Protein AF-A0A255RAR6-F1 (afdb_monomer_lite)

Sequence (178 aa):
MIAAENAADRDVTSDMSKAFVLALICTGCCITHQESTPMNLLFQLAMVVCTSGSCSSSIVSSPLGTNGTTQASVDLVELNHFLDDHGREVFRQVVFYDWSRKSKQFEVRAWRLVKHPSQLPRPQHLGEGFMVRWQDKYITREVIAKTMRETYSQEDPERINRNILPENERRPLWPAAD

Secondary structure (DSSP, 8-state):
-------------SSSSSSSSSSS--------------------------------------------EEEEEEEEEEEEEEE-TTS-EEEEEEEEEEEETTTTEEEEEEEEE--SGGGS-EE-TTSSSEEEEEEETTEEEEEEEEEEEEEEESS-HHHHHHTTS-GGGSPPSSPPP-

pLDDT: mean 75.45, std 26.17, range [32.5, 98.81]

Foldseek 3Di:
DDDDDDDDDDDPPDDDPPDPPPPPDDDDDDDDDDDDDDDDDDDDDDDDDDDDDPPPPPPPPPPPLPLAEDEFEAAEKEWEFAADPVRDGPFIKIWGWHQDPVVRDTATQDMDTDPDPQQDWDADPVRAFTKGWDDDPSYIYIYTYRYYYYYYYNDDPNVVNCVVPPNVRHDHRDDDDD

Radius of gyration: 28.81 Å; chains: 1; bounding box: 110×61×52 Å

Structure (mmCIF, N/CA/C/O backbone):
data_AF-A0A255RAR6-F1
#
_entry.id   AF-A0A255RAR6-F1
#
loop_
_atom_site.group_PDB
_atom_site.id
_atom_site.type_symbol
_atom_site.label_atom_id
_atom_site.label_alt_id
_atom_site.label_comp_id
_atom_site.label_asym_id
_atom_site.label_entity_id
_atom_site.label_seq_id
_atom_site.pdbx_PDB_ins_code
_atom_site.Cartn_x
_atom_site.Cartn_y
_atom_site.Cartn_z
_atom_site.occupancy
_atom_site.B_iso_or_equiv
_atom_site.auth_seq_id
_atom_site.auth_comp_id
_atom_site.auth_asym_id
_atom_site.auth_atom_id
_atom_site.pdbx_PDB_model_num
ATOM 1 N N . MET A 1 1 ? 44.318 -39.582 13.453 1.00 33.56 1 MET A N 1
ATOM 2 C CA . MET A 1 1 ? 43.743 -40.929 13.626 1.00 33.56 1 MET A CA 1
ATOM 3 C C . MET A 1 1 ? 42.240 -40.776 13.435 1.00 33.56 1 MET A C 1
ATOM 5 O O . MET A 1 1 ? 41.656 -40.140 14.291 1.00 33.56 1 MET A O 1
ATOM 9 N N . ILE A 1 2 ? 41.716 -41.265 12.295 1.00 34.38 2 ILE A N 1
ATOM 10 C CA . ILE A 1 2 ? 40.330 -41.739 12.030 1.00 34.38 2 ILE A CA 1
ATOM 11 C C . ILE A 1 2 ? 39.180 -40.727 12.282 1.00 34.38 2 ILE A C 1
ATOM 13 O O . ILE A 1 2 ? 39.089 -40.190 13.370 1.00 34.38 2 ILE A O 1
ATOM 17 N N . ALA A 1 3 ? 38.179 -40.475 11.434 1.00 35.59 3 ALA A N 1
ATOM 18 C CA . ALA A 1 3 ? 37.806 -40.746 10.038 1.00 35.59 3 ALA A CA 1
ATOM 19 C C . ALA A 1 3 ? 36.386 -40.147 9.828 1.00 35.59 3 ALA A C 1
ATOM 21 O O . ALA A 1 3 ? 35.678 -39.982 10.816 1.00 35.59 3 ALA A O 1
ATOM 22 N N . ALA A 1 4 ? 35.988 -39.980 8.553 1.00 37.12 4 ALA A N 1
ATOM 23 C CA . ALA A 1 4 ? 34.607 -39.903 8.012 1.00 37.12 4 ALA A CA 1
ATOM 24 C C . ALA A 1 4 ? 33.725 -38.703 8.451 1.00 37.12 4 ALA A C 1
ATOM 26 O O . ALA A 1 4 ? 33.938 -38.139 9.511 1.00 37.12 4 ALA A O 1
ATOM 27 N N . GLU A 1 5 ? 32.760 -38.171 7.692 1.00 43.53 5 GLU A N 1
ATOM 28 C CA . GLU A 1 5 ? 31.962 -38.575 6.514 1.00 43.53 5 GLU A CA 1
ATOM 29 C C . GLU A 1 5 ? 31.873 -37.356 5.554 1.00 43.53 5 GLU A C 1
ATOM 31 O O . GLU A 1 5 ? 31.915 -36.221 6.015 1.00 43.53 5 GLU A O 1
ATOM 36 N N . ASN A 1 6 ? 31.957 -37.430 4.221 1.00 37.62 6 ASN A N 1
ATOM 37 C CA . ASN A 1 6 ? 31.117 -38.081 3.203 1.00 37.62 6 ASN A CA 1
ATOM 38 C C . ASN A 1 6 ? 29.641 -37.642 3.123 1.00 37.62 6 ASN A C 1
ATOM 40 O O . ASN A 1 6 ? 28.941 -37.573 4.121 1.00 37.62 6 ASN A O 1
ATOM 44 N N . ALA A 1 7 ? 29.209 -37.514 1.859 1.00 36.38 7 ALA A N 1
ATOM 45 C CA . ALA A 1 7 ? 27.861 -37.312 1.313 1.00 36.38 7 ALA A CA 1
ATOM 46 C C . ALA A 1 7 ? 27.345 -35.856 1.336 1.00 36.38 7 ALA A C 1
ATOM 48 O O . ALA A 1 7 ? 27.099 -35.278 2.382 1.00 36.38 7 ALA A O 1
ATOM 49 N N . ALA A 1 8 ? 27.365 -35.145 0.206 1.00 35.47 8 ALA A N 1
ATOM 50 C CA . ALA A 1 8 ? 26.483 -35.286 -0.959 1.00 35.47 8 ALA A CA 1
ATOM 51 C C . ALA A 1 8 ? 25.099 -34.645 -0.750 1.00 35.47 8 ALA A C 1
ATOM 53 O O . ALA A 1 8 ? 24.413 -34.926 0.225 1.00 35.47 8 ALA A O 1
ATOM 54 N N . ASP A 1 9 ? 24.684 -33.914 -1.789 1.00 34.66 9 ASP A N 1
ATOM 55 C CA . ASP A 1 9 ? 23.387 -34.068 -2.464 1.00 34.66 9 ASP A CA 1
ATOM 56 C C . ASP A 1 9 ? 22.430 -32.846 -2.452 1.00 34.66 9 ASP A C 1
ATOM 58 O O . ASP A 1 9 ? 22.024 -32.348 -1.406 1.00 34.66 9 ASP A O 1
ATOM 62 N N . ARG A 1 10 ? 22.018 -32.490 -3.685 1.00 45.91 10 ARG A N 1
ATOM 63 C CA . ARG A 1 10 ? 20.820 -31.741 -4.156 1.00 45.91 10 ARG A CA 1
ATOM 64 C C . ARG A 1 10 ? 20.801 -30.226 -3.922 1.00 45.91 10 ARG A C 1
ATOM 66 O O . ARG A 1 10 ? 20.624 -29.742 -2.816 1.00 45.91 10 ARG A O 1
ATOM 73 N N . ASP A 1 11 ? 21.070 -29.404 -4.936 1.00 41.72 11 ASP A N 1
ATOM 74 C CA . ASP A 1 11 ? 20.183 -29.106 -6.079 1.00 41.72 11 ASP A CA 1
ATOM 75 C C . ASP A 1 11 ? 18.749 -28.747 -5.641 1.00 41.72 11 ASP A C 1
ATOM 77 O O . ASP A 1 11 ? 17.865 -29.597 -5.558 1.00 41.72 11 ASP A O 1
ATOM 81 N N . VAL A 1 12 ? 18.545 -27.464 -5.323 1.00 42.91 12 VAL A N 1
ATOM 82 C CA . VAL A 1 12 ? 17.226 -26.818 -5.182 1.00 42.91 12 VAL A CA 1
ATOM 83 C C . VAL A 1 12 ? 17.290 -25.473 -5.913 1.00 42.91 12 VAL A C 1
ATOM 85 O O . VAL A 1 12 ? 16.999 -24.409 -5.378 1.00 42.91 12 VAL A O 1
ATOM 88 N N . THR A 1 13 ? 17.732 -25.507 -7.167 1.00 42.47 13 THR A N 1
ATOM 89 C CA . THR A 1 13 ? 17.614 -24.382 -8.106 1.00 42.47 13 THR A CA 1
ATOM 90 C C . THR A 1 13 ? 16.708 -24.783 -9.261 1.00 42.47 13 THR A C 1
ATOM 92 O O . THR A 1 13 ? 17.115 -24.740 -10.413 1.00 42.47 13 THR A O 1
ATOM 95 N N . SER A 1 14 ? 15.485 -25.240 -8.970 1.00 41.97 14 SER A N 1
ATOM 96 C CA . SER A 1 14 ? 14.501 -25.561 -10.014 1.00 41.97 14 SER A CA 1
ATOM 97 C C . SER A 1 14 ? 13.087 -25.811 -9.462 1.00 41.97 14 SER A C 1
ATOM 99 O O . SER A 1 14 ? 12.539 -26.867 -9.754 1.00 41.97 14 SER A O 1
ATOM 101 N N . ASP A 1 15 ? 12.448 -24.911 -8.693 1.00 43.16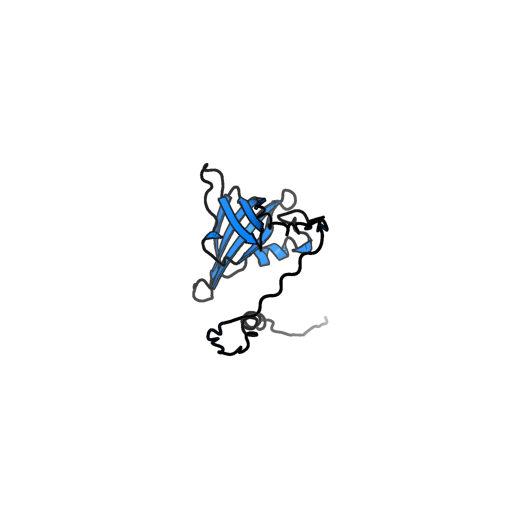 15 ASP A N 1
ATOM 102 C CA . ASP A 1 15 ? 10.980 -25.068 -8.532 1.00 43.16 15 ASP A CA 1
ATOM 103 C C . ASP A 1 15 ? 10.144 -23.878 -8.016 1.00 43.16 15 ASP A C 1
ATOM 105 O O . ASP A 1 15 ? 9.368 -24.030 -7.080 1.00 43.16 15 ASP A O 1
ATOM 109 N N . MET A 1 16 ? 10.237 -22.674 -8.596 1.00 39.44 16 MET A N 1
ATOM 110 C CA . MET A 1 16 ? 9.263 -21.609 -8.248 1.00 39.44 16 MET A CA 1
ATOM 111 C C . MET A 1 16 ? 8.761 -20.750 -9.426 1.00 39.44 16 MET A C 1
ATOM 113 O O . MET A 1 16 ? 7.777 -20.029 -9.269 1.00 39.44 16 MET A O 1
ATOM 117 N N . SER A 1 17 ? 9.323 -20.866 -10.636 1.00 40.78 17 SER A N 1
ATOM 118 C CA . SER A 1 17 ? 8.943 -20.008 -11.781 1.00 40.78 17 SER A CA 1
ATOM 119 C C . SER A 1 17 ? 7.769 -20.521 -12.635 1.00 40.78 17 SER A C 1
ATOM 121 O O . SER A 1 17 ? 7.509 -19.967 -13.699 1.00 40.78 17 SER A O 1
ATOM 123 N N . LYS A 1 18 ? 7.046 -21.576 -12.224 1.00 40.44 18 LYS A N 1
ATOM 124 C CA . LYS A 1 18 ? 5.987 -22.200 -13.057 1.00 40.44 18 LYS A CA 1
ATOM 125 C C . LYS A 1 18 ? 4.591 -22.262 -12.430 1.00 40.44 18 LYS A C 1
ATOM 127 O O . LYS A 1 18 ? 3.629 -22.534 -13.141 1.00 40.44 18 LYS A O 1
ATOM 132 N N . ALA A 1 19 ? 4.435 -21.953 -11.143 1.00 39.16 19 ALA A N 1
ATOM 133 C CA . ALA A 1 19 ? 3.165 -22.174 -10.444 1.00 39.16 19 ALA A CA 1
ATOM 134 C C . ALA A 1 19 ? 2.151 -21.010 -10.511 1.00 39.16 19 ALA A C 1
ATOM 136 O O . ALA A 1 19 ? 1.046 -21.161 -10.003 1.00 39.16 19 ALA A O 1
ATOM 137 N N . PHE A 1 20 ? 2.468 -19.866 -11.134 1.00 38.19 20 PHE A N 1
ATOM 138 C CA . PHE A 1 20 ? 1.579 -18.686 -11.098 1.00 38.19 20 PHE A CA 1
ATOM 139 C C . PHE A 1 20 ? 0.948 -18.269 -12.437 1.00 38.19 20 PHE A C 1
ATOM 141 O O . PHE A 1 20 ? 0.162 -17.327 -12.471 1.00 38.19 20 PHE A O 1
ATOM 148 N N . VAL A 1 21 ? 1.214 -18.992 -13.531 1.00 41.25 21 VAL A N 1
ATOM 149 C CA . VAL A 1 21 ? 0.623 -18.694 -14.856 1.00 41.25 21 VAL A CA 1
ATOM 150 C C . VAL A 1 21 ? -0.614 -19.560 -15.166 1.00 41.25 21 VAL A C 1
ATOM 152 O O . VAL A 1 21 ? -1.306 -19.312 -16.145 1.00 41.25 21 VAL A O 1
ATOM 155 N N . LEU A 1 22 ? -0.982 -20.526 -14.312 1.00 32.50 22 LEU A N 1
ATOM 156 C CA . LEU A 1 22 ? -2.056 -21.493 -14.605 1.00 32.50 22 LEU A CA 1
ATOM 157 C C . LEU A 1 22 ? -3.368 -21.320 -13.810 1.00 32.50 22 LEU A C 1
ATOM 159 O O . LEU A 1 22 ? -4.138 -22.269 -13.691 1.00 32.50 22 LEU A O 1
ATOM 163 N N . ALA A 1 23 ? -3.657 -20.126 -13.283 1.00 37.25 23 ALA A N 1
ATOM 164 C CA . ALA A 1 23 ? -4.910 -19.846 -12.558 1.00 37.25 23 ALA A CA 1
ATOM 165 C C . ALA A 1 23 ? -5.795 -18.769 -13.219 1.00 37.25 23 ALA A C 1
ATOM 167 O O . ALA A 1 23 ? -6.619 -18.136 -12.563 1.00 37.25 23 ALA A O 1
ATOM 168 N N . LEU A 1 24 ? -5.650 -18.571 -14.529 1.00 40.72 24 LEU A N 1
ATOM 169 C CA . LEU A 1 24 ? -6.563 -17.791 -15.363 1.00 40.72 24 LEU A CA 1
ATOM 170 C C . LEU A 1 24 ? -6.766 -18.575 -16.657 1.00 40.72 24 LEU A C 1
ATOM 172 O O . LEU A 1 24 ? -5.927 -18.493 -17.538 1.00 40.72 24 LEU A O 1
ATOM 176 N N . ILE A 1 25 ? -7.817 -19.396 -16.702 1.00 46.16 25 ILE A N 1
ATOM 177 C CA . ILE A 1 25 ? -8.646 -19.802 -17.858 1.00 46.16 25 ILE A CA 1
ATOM 178 C C . ILE A 1 25 ? -9.445 -2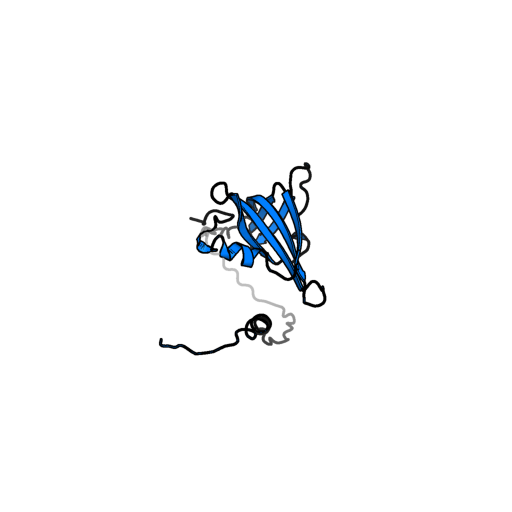1.030 -17.391 1.00 46.16 25 ILE A C 1
ATOM 180 O O . ILE A 1 25 ? -9.011 -22.171 -17.501 1.00 46.16 25 ILE A O 1
ATOM 184 N N . CYS A 1 26 ? -10.620 -20.781 -16.815 1.00 32.94 26 CYS A N 1
ATOM 185 C CA . CYS A 1 26 ? -11.761 -21.695 -16.862 1.00 32.94 26 CYS A CA 1
ATOM 186 C C . CYS A 1 26 ? -12.980 -20.984 -16.283 1.00 32.94 26 CYS A C 1
ATOM 188 O O . CYS A 1 26 ? -13.094 -20.840 -15.070 1.00 32.94 26 CYS A O 1
ATOM 190 N N . THR A 1 27 ? -13.860 -20.498 -17.159 1.00 41.19 27 THR A N 1
ATOM 191 C CA . THR A 1 27 ? -15.323 -20.723 -17.169 1.00 41.19 27 THR A CA 1
ATOM 192 C C . THR A 1 27 ? -16.010 -19.636 -18.001 1.00 41.19 27 THR A C 1
ATOM 194 O O . THR A 1 27 ? -15.704 -18.456 -17.873 1.00 41.19 27 THR A O 1
ATOM 197 N N . GLY A 1 28 ? -16.948 -20.051 -18.856 1.00 36.56 28 GLY A N 1
ATOM 198 C CA . GLY A 1 28 ? -17.802 -19.174 -19.667 1.00 36.56 28 GLY A CA 1
ATOM 199 C C . GLY A 1 28 ? -17.822 -19.644 -21.119 1.00 36.56 28 GLY A C 1
ATOM 200 O O . GLY A 1 28 ? -17.151 -19.065 -21.959 1.00 36.56 28 GLY A O 1
ATOM 201 N N . CYS A 1 29 ? -18.331 -20.838 -21.425 1.00 34.16 29 CYS A N 1
ATOM 202 C CA . CYS A 1 29 ? -19.744 -21.241 -21.382 1.00 34.16 29 CYS A CA 1
ATOM 203 C C . CYS A 1 29 ? -20.612 -20.415 -22.346 1.00 34.16 29 CYS A C 1
ATOM 205 O O . CYS A 1 29 ? -20.873 -19.234 -22.134 1.00 34.16 29 CYS A O 1
ATOM 207 N N . CYS A 1 30 ? -21.019 -21.095 -23.416 1.00 38.56 30 CYS A N 1
ATOM 208 C CA . CYS A 1 30 ? -21.918 -20.656 -24.470 1.00 38.56 30 CYS A CA 1
ATOM 209 C C . CYS A 1 30 ? -23.339 -20.491 -23.924 1.00 38.56 30 CYS A C 1
ATOM 211 O O . CYS A 1 30 ? -23.857 -21.459 -23.377 1.00 38.56 30 CYS A O 1
ATOM 213 N N . ILE A 1 31 ? -24.001 -19.352 -24.150 1.00 39.91 31 ILE A N 1
ATOM 214 C CA . ILE A 1 31 ? -25.469 -19.252 -24.076 1.00 39.91 31 ILE A CA 1
ATOM 215 C C . ILE A 1 31 ? -25.972 -18.351 -25.216 1.00 39.91 31 ILE A C 1
ATOM 217 O O . ILE A 1 31 ? -25.829 -17.134 -25.202 1.00 39.91 31 ILE A O 1
ATOM 221 N N . THR A 1 32 ? -26.453 -19.050 -26.243 1.00 40.03 32 THR A N 1
ATOM 222 C CA . THR A 1 32 ? -27.638 -18.826 -27.089 1.00 40.03 32 THR A CA 1
ATOM 223 C C . THR A 1 32 ? -28.199 -17.416 -27.310 1.00 40.03 32 THR A C 1
ATOM 225 O O . THR A 1 32 ? -28.681 -16.732 -26.413 1.00 40.03 32 THR A O 1
ATOM 228 N N . HIS A 1 33 ? -28.244 -17.110 -28.604 1.00 35.28 33 HIS A N 1
ATOM 229 C CA . HIS A 1 33 ? -29.113 -16.189 -29.330 1.00 35.28 33 HIS A CA 1
ATOM 230 C C . HIS A 1 33 ? -30.604 -16.614 -29.255 1.00 35.28 33 HIS A C 1
ATOM 232 O O . HIS A 1 33 ? -30.870 -17.788 -29.001 1.00 35.28 33 HIS A O 1
ATOM 238 N N . GLN A 1 34 ? -31.521 -15.699 -29.632 1.00 33.53 34 GLN A N 1
ATOM 239 C CA . GLN A 1 34 ? -32.990 -15.863 -29.824 1.00 33.53 34 GLN A CA 1
ATOM 240 C C . GLN A 1 34 ? -33.827 -15.691 -28.528 1.00 33.53 34 GLN A C 1
ATOM 242 O O . GLN A 1 34 ? -33.463 -16.220 -27.493 1.00 33.53 34 GLN A O 1
ATOM 247 N N . GLU A 1 35 ? -34.900 -14.894 -28.451 1.00 35.25 35 GLU A N 1
ATOM 248 C CA . GLU A 1 35 ? -36.036 -14.742 -29.370 1.00 35.25 35 GLU A CA 1
ATOM 249 C C . GLU A 1 35 ? -36.649 -13.327 -29.397 1.00 35.25 35 GLU A C 1
ATOM 251 O O . GLU A 1 35 ? -36.679 -12.588 -28.413 1.00 35.25 35 GLU A O 1
ATOM 256 N N . SER A 1 36 ? -37.199 -13.000 -30.566 1.00 41.47 36 SER A N 1
ATOM 257 C CA . SER A 1 36 ? -38.159 -11.937 -30.837 1.00 41.47 36 SER A CA 1
ATOM 258 C C . SER A 1 36 ? -39.566 -12.326 -30.366 1.00 41.47 36 SER A C 1
ATOM 260 O O . SER A 1 36 ? -39.984 -13.470 -30.520 1.00 41.47 36 SER A O 1
ATOM 262 N N . THR A 1 37 ? -40.354 -11.360 -29.892 1.00 46.53 37 THR A N 1
ATOM 263 C CA . THR A 1 37 ? -41.813 -11.515 -29.760 1.00 46.53 37 THR A CA 1
ATOM 264 C C . THR A 1 37 ? -42.526 -10.400 -30.530 1.00 46.53 37 THR A C 1
ATOM 266 O O . THR A 1 37 ? -42.170 -9.230 -30.374 1.00 46.53 37 THR A O 1
ATOM 269 N N . PRO A 1 38 ? -43.511 -10.720 -31.389 1.00 49.97 38 PRO A N 1
ATOM 270 C CA . PRO A 1 38 ? -44.437 -9.738 -31.925 1.00 49.97 38 PRO A CA 1
ATOM 271 C C . PRO A 1 38 ? -45.698 -9.621 -31.059 1.00 49.97 38 PRO A C 1
ATOM 273 O O . PRO A 1 38 ? -46.128 -10.559 -30.388 1.00 49.97 38 PRO A O 1
ATOM 276 N N . MET A 1 39 ? -46.288 -8.429 -31.134 1.00 45.03 39 MET A N 1
ATOM 277 C CA . MET A 1 39 ? -47.595 -8.056 -30.601 1.00 45.03 39 MET A CA 1
ATOM 278 C C . MET A 1 39 ? -48.691 -9.083 -30.907 1.00 45.03 39 MET A C 1
ATOM 280 O O . MET A 1 39 ? -48.816 -9.540 -32.042 1.00 45.03 39 MET A O 1
ATOM 284 N N . ASN A 1 40 ? -49.579 -9.308 -29.937 1.00 43.44 40 ASN A N 1
ATOM 285 C CA . ASN A 1 40 ? -50.955 -9.689 -30.227 1.00 43.44 40 ASN A CA 1
ATOM 286 C C . ASN A 1 40 ? -51.932 -8.967 -29.298 1.00 43.44 40 ASN A C 1
ATOM 288 O O . ASN A 1 40 ? -51.673 -8.742 -28.117 1.00 43.44 40 ASN A O 1
ATOM 292 N N . LEU A 1 41 ? -53.026 -8.552 -29.918 1.00 38.91 41 LEU A N 1
ATOM 293 C CA . LEU A 1 41 ? -54.012 -7.587 -29.471 1.00 38.91 41 LEU A CA 1
ATOM 294 C C . LEU A 1 41 ? -55.341 -8.322 -29.201 1.00 38.91 41 LEU A C 1
ATOM 296 O O . LEU A 1 41 ? -55.644 -9.306 -29.868 1.00 38.91 41 LEU A O 1
ATOM 300 N N . LEU A 1 42 ? -56.149 -7.731 -28.314 1.00 38.09 42 LEU A N 1
ATOM 301 C CA . LEU A 1 42 ? -57.604 -7.876 -28.120 1.00 38.09 42 LEU A CA 1
ATOM 302 C C . LEU A 1 42 ? -58.192 -8.973 -27.179 1.00 38.09 42 LEU A C 1
ATOM 304 O O . LEU A 1 42 ? -58.240 -10.155 -27.491 1.00 38.09 42 LEU A O 1
ATOM 308 N N . PHE A 1 43 ? -58.848 -8.428 -26.135 1.00 37.03 43 PHE A N 1
ATOM 309 C CA . PHE A 1 43 ? -60.123 -8.780 -25.468 1.00 37.03 43 PHE A CA 1
ATOM 310 C C . PHE A 1 43 ? -60.200 -9.984 -24.520 1.00 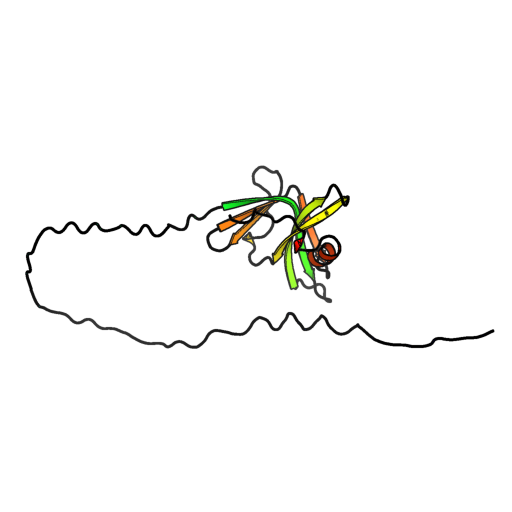37.03 43 PHE A C 1
ATOM 312 O O . PHE A 1 43 ? -60.084 -11.130 -24.926 1.00 37.03 43 PHE A O 1
ATOM 319 N N . GLN A 1 44 ? -60.605 -9.706 -23.273 1.00 39.53 44 GLN A N 1
ATOM 320 C CA . GLN A 1 44 ? -61.974 -9.942 -22.776 1.00 39.53 44 GLN A CA 1
ATOM 321 C C . GLN A 1 44 ? -62.166 -9.196 -21.440 1.00 39.53 44 GLN A C 1
ATOM 323 O O . GLN A 1 44 ? -61.288 -9.193 -20.579 1.00 39.53 44 GLN A O 1
ATOM 328 N N . LEU A 1 45 ? -63.314 -8.525 -21.301 1.00 43.53 45 LEU A N 1
ATOM 329 C CA . LEU A 1 45 ? -63.775 -7.907 -20.060 1.00 43.53 45 LEU A CA 1
ATOM 330 C C . LEU A 1 45 ? -64.133 -8.994 -19.039 1.00 43.53 45 LEU A C 1
ATOM 332 O O . LEU A 1 45 ? -64.918 -9.886 -19.346 1.00 43.53 45 LEU A O 1
ATOM 336 N N . ALA A 1 46 ? -63.694 -8.826 -17.795 1.00 40.09 46 ALA A N 1
ATOM 337 C CA . ALA A 1 46 ? -64.396 -9.371 -16.641 1.00 40.09 46 ALA A CA 1
ATOM 338 C C . ALA A 1 46 ? -64.284 -8.383 -15.475 1.00 40.09 46 ALA A C 1
ATOM 340 O O . ALA A 1 46 ? -63.241 -8.236 -14.842 1.00 40.09 46 ALA A O 1
ATOM 341 N N . MET A 1 47 ? -65.385 -7.675 -15.230 1.00 48.31 47 MET A N 1
ATOM 342 C CA . MET A 1 47 ? -65.627 -6.937 -13.997 1.00 48.31 47 MET A CA 1
ATOM 343 C C . MET A 1 47 ? -65.796 -7.949 -12.864 1.00 48.31 47 MET A C 1
ATOM 345 O O . MET A 1 47 ? -66.765 -8.705 -12.859 1.00 48.31 47 MET A O 1
ATOM 349 N N . VAL A 1 48 ? -64.886 -7.937 -11.893 1.00 45.19 48 VAL A N 1
ATOM 350 C CA . VAL A 1 48 ? -65.118 -8.540 -10.578 1.00 45.19 48 VAL A CA 1
ATOM 351 C C . VAL A 1 48 ? -64.874 -7.463 -9.532 1.00 45.19 48 VAL A C 1
ATOM 353 O O . VAL A 1 48 ? -63.745 -7.105 -9.208 1.00 45.19 48 VAL A O 1
ATOM 356 N N . VAL A 1 49 ? -65.982 -6.918 -9.037 1.00 51.47 49 VAL A N 1
ATOM 357 C CA . VAL A 1 49 ? -66.055 -6.142 -7.802 1.00 51.47 49 VAL A CA 1
ATOM 358 C C . VAL A 1 49 ? -66.084 -7.150 -6.663 1.00 51.47 49 VAL A C 1
ATOM 360 O O . VAL A 1 49 ? -67.054 -7.890 -6.581 1.00 51.47 49 VAL A O 1
ATOM 363 N N . CYS A 1 50 ? -65.070 -7.170 -5.794 1.00 37.00 50 CYS A N 1
ATOM 364 C CA . CYS A 1 50 ? -65.183 -7.747 -4.453 1.00 37.00 50 CYS A CA 1
ATOM 365 C C . CYS A 1 50 ? -64.123 -7.172 -3.497 1.00 37.00 50 CYS A C 1
ATOM 367 O O . CYS A 1 50 ? -62.938 -7.467 -3.597 1.00 37.00 50 CYS A O 1
ATOM 369 N N . THR A 1 51 ? -64.638 -6.396 -2.540 1.00 43.94 51 THR A N 1
ATOM 370 C CA . THR A 1 51 ? -64.262 -6.334 -1.117 1.00 43.94 51 THR A CA 1
ATOM 371 C C . THR A 1 51 ? -62.868 -5.842 -0.723 1.00 43.94 51 THR A C 1
ATOM 373 O O . THR A 1 51 ? -61.845 -6.472 -0.965 1.00 43.94 51 THR A O 1
ATOM 376 N N . SER A 1 52 ? -62.888 -4.739 0.025 1.00 54.25 52 SER A N 1
ATOM 377 C CA . SER A 1 52 ? -61.832 -4.210 0.884 1.00 54.25 52 SER A CA 1
ATOM 378 C C . SER A 1 52 ? -61.215 -5.288 1.782 1.00 54.25 52 SER A C 1
ATOM 380 O O . SER A 1 52 ? -61.698 -5.554 2.882 1.00 54.25 52 SER A O 1
ATOM 382 N N . GLY A 1 53 ? -60.127 -5.887 1.316 1.00 46.16 53 GLY A N 1
ATOM 383 C CA . GLY A 1 53 ? -59.129 -6.520 2.161 1.00 46.16 53 GLY A CA 1
ATOM 384 C C . GLY A 1 53 ? -57.914 -5.612 2.164 1.00 46.16 53 GLY A C 1
ATOM 385 O O . GLY A 1 53 ? -57.286 -5.442 1.122 1.00 46.16 53 GLY A O 1
ATOM 386 N N . SER A 1 54 ? -57.601 -5.001 3.308 1.00 54.09 54 SER A N 1
ATOM 387 C CA . SER A 1 54 ? -56.312 -4.347 3.519 1.00 54.09 54 SER A CA 1
ATOM 388 C C . SER A 1 54 ? -55.225 -5.403 3.361 1.00 54.09 54 SER A C 1
ATOM 390 O O . SER A 1 54 ? -54.865 -6.090 4.315 1.00 54.09 54 SER A O 1
ATOM 392 N N . CYS A 1 55 ? -54.709 -5.559 2.143 1.00 44.09 55 CYS A N 1
ATOM 393 C CA . CYS A 1 55 ? -53.394 -6.121 1.952 1.00 44.09 55 CYS A CA 1
ATOM 394 C C . CYS A 1 55 ? -52.445 -5.137 2.630 1.00 44.09 55 CYS A C 1
ATOM 396 O O . CYS A 1 55 ? -52.165 -4.047 2.135 1.00 44.09 55 CYS A O 1
ATOM 398 N N . SER A 1 56 ? -52.000 -5.491 3.833 1.00 52.28 56 SER A N 1
ATOM 399 C CA . SER A 1 56 ? -50.763 -4.951 4.365 1.00 52.28 56 SER A CA 1
ATOM 400 C C . SER A 1 56 ? -49.683 -5.352 3.370 1.00 52.28 56 SER A C 1
ATOM 402 O O . SER A 1 56 ? -49.125 -6.443 3.440 1.00 52.28 56 SER A O 1
ATOM 404 N N . SER A 1 57 ? -49.464 -4.496 2.375 1.00 49.78 57 SER A N 1
ATOM 405 C CA . SER A 1 57 ? -48.294 -4.533 1.524 1.00 49.78 57 SER A CA 1
ATOM 406 C C . SER A 1 57 ? -47.119 -4.332 2.460 1.00 49.78 57 SER A C 1
ATOM 408 O O . SER A 1 57 ? -46.785 -3.207 2.827 1.00 49.78 57 SER A O 1
ATOM 410 N N . SER A 1 58 ? -46.534 -5.434 2.914 1.00 49.78 58 SER A N 1
ATOM 411 C CA . SER A 1 58 ? -45.211 -5.423 3.502 1.00 49.78 58 SER A CA 1
ATOM 412 C C . SER A 1 58 ? -44.311 -4.848 2.423 1.00 49.78 58 SER A C 1
ATOM 414 O O . SER A 1 58 ? -43.977 -5.533 1.456 1.00 49.78 58 SER A O 1
ATOM 416 N N . ILE A 1 59 ? -43.975 -3.564 2.537 1.00 54.44 59 ILE A N 1
ATOM 417 C CA . ILE A 1 59 ? -42.845 -3.008 1.813 1.00 54.44 59 ILE A CA 1
ATOM 418 C C . ILE A 1 59 ? -41.670 -3.836 2.318 1.00 54.44 59 ILE A C 1
ATOM 420 O O . ILE A 1 59 ? -41.187 -3.645 3.433 1.00 54.44 59 ILE A O 1
ATOM 424 N N . VAL A 1 60 ? -41.275 -4.834 1.531 1.00 48.84 60 VAL A N 1
ATOM 425 C CA . VAL A 1 60 ? -39.970 -5.455 1.664 1.00 48.84 60 VAL A CA 1
ATOM 426 C C . VAL A 1 60 ? -39.009 -4.336 1.309 1.00 48.84 60 VAL A C 1
ATOM 428 O O . VAL A 1 60 ? -38.703 -4.094 0.144 1.00 48.84 60 VAL A O 1
ATOM 431 N N . SER A 1 61 ? -38.601 -3.586 2.328 1.00 52.66 61 SER A N 1
ATOM 432 C CA . SER A 1 61 ? -37.409 -2.766 2.266 1.00 52.66 61 SER A CA 1
ATOM 433 C C . SER A 1 61 ? -36.263 -3.748 2.098 1.00 52.66 61 SER A C 1
ATOM 435 O O . SER A 1 61 ? -35.674 -4.209 3.074 1.00 52.66 61 SER A O 1
ATOM 437 N N . SER A 1 62 ? -35.979 -4.122 0.849 1.00 53.22 62 SER A N 1
ATOM 438 C CA . SER A 1 62 ? -34.658 -4.610 0.482 1.00 53.22 62 SER A CA 1
ATOM 439 C C . SER A 1 62 ? -33.675 -3.649 1.142 1.00 53.22 62 SER A C 1
ATOM 441 O O . SER A 1 62 ? -33.847 -2.440 0.949 1.00 53.22 62 SER A O 1
ATOM 443 N N . PRO A 1 63 ? -32.716 -4.113 1.963 1.00 56.19 63 PRO A N 1
ATOM 444 C CA . PRO A 1 63 ? -31.724 -3.214 2.514 1.00 56.19 63 PRO A CA 1
ATOM 445 C C . PRO A 1 63 ? -31.040 -2.577 1.311 1.00 56.19 63 PRO A C 1
ATOM 447 O O . PRO A 1 63 ? -30.325 -3.245 0.563 1.00 56.19 63 PRO A O 1
ATOM 450 N N . LEU A 1 64 ? -31.363 -1.305 1.067 1.00 48.66 64 LEU A N 1
ATOM 451 C CA . LEU A 1 64 ? -30.666 -0.458 0.123 1.00 48.66 64 LEU A CA 1
ATOM 452 C C . LEU A 1 64 ? -29.224 -0.542 0.589 1.00 48.66 64 LEU A C 1
ATOM 454 O O . LEU A 1 64 ? -28.931 -0.032 1.667 1.00 48.66 64 LEU A O 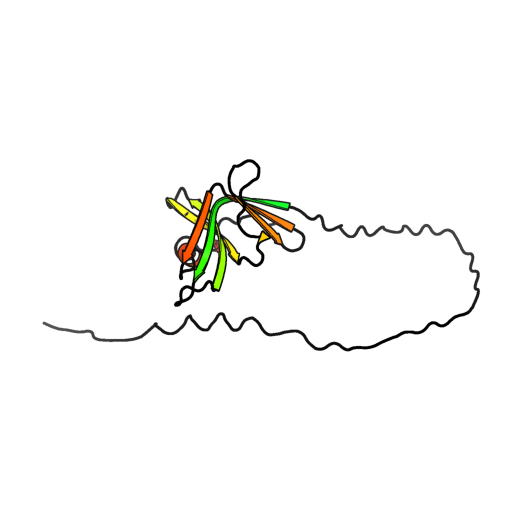1
ATOM 458 N N . GLY A 1 65 ? -28.402 -1.315 -0.128 1.00 53.50 65 GLY A N 1
ATOM 459 C CA . GLY A 1 65 ? -27.054 -1.658 0.297 1.00 53.50 65 GLY A CA 1
ATOM 460 C C . GLY A 1 65 ? -26.357 -0.373 0.690 1.00 53.50 65 GLY A C 1
ATOM 461 O O . GLY A 1 65 ? -26.052 0.451 -0.172 1.00 53.50 65 GLY A O 1
ATOM 462 N N . THR A 1 66 ? -26.220 -0.146 1.995 1.00 54.84 66 THR A N 1
ATOM 463 C CA . THR A 1 66 ? -25.616 1.067 2.509 1.00 54.84 66 THR A CA 1
ATOM 464 C C . THR A 1 66 ? -24.191 0.992 2.010 1.00 54.84 66 THR A C 1
ATOM 466 O O . THR A 1 66 ? -23.437 0.121 2.443 1.00 54.84 66 THR A O 1
ATOM 469 N N . ASN A 1 67 ? -23.853 1.828 1.027 1.00 70.31 67 ASN A N 1
ATOM 470 C CA . ASN A 1 67 ? -22.503 1.905 0.493 1.00 70.31 67 ASN A CA 1
ATOM 471 C C . ASN A 1 67 ? -21.615 2.484 1.599 1.00 70.31 67 ASN A C 1
ATOM 473 O O . ASN A 1 67 ? -21.402 3.692 1.676 1.00 70.31 67 ASN A O 1
ATOM 477 N N . GLY A 1 68 ? -21.204 1.630 2.533 1.00 89.06 68 GLY A N 1
ATOM 478 C CA . GLY A 1 68 ? -20.442 2.019 3.704 1.00 89.06 68 GLY A CA 1
ATOM 479 C C . GLY A 1 68 ? -19.015 2.350 3.302 1.00 89.06 68 GLY A C 1
ATOM 480 O O . GLY A 1 68 ? -18.420 1.650 2.483 1.00 89.06 68 GLY A O 1
ATOM 481 N N . THR A 1 69 ? -18.448 3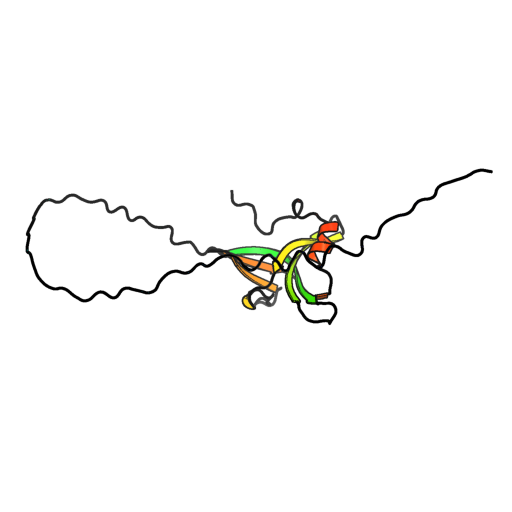.394 3.896 1.00 94.06 69 THR A N 1
ATOM 482 C CA . THR A 1 69 ? -17.009 3.648 3.819 1.00 94.06 69 THR A CA 1
ATOM 483 C C . THR A 1 69 ? -16.365 3.198 5.120 1.00 94.06 69 THR A C 1
ATOM 485 O O . THR A 1 69 ? -16.778 3.627 6.194 1.00 94.06 69 THR A O 1
ATOM 488 N N . THR A 1 70 ? -15.346 2.345 5.040 1.00 95.50 70 THR A N 1
ATOM 489 C CA . THR A 1 70 ? -14.511 1.995 6.195 1.00 95.50 70 THR A CA 1
ATOM 490 C C . THR A 1 70 ? -13.115 2.550 6.001 1.00 95.50 70 THR A C 1
ATOM 492 O O . THR A 1 70 ? -12.507 2.331 4.949 1.00 95.50 70 THR A O 1
ATOM 495 N N . GLN A 1 71 ? -12.586 3.180 7.040 1.00 95.62 71 GLN A N 1
ATOM 496 C CA . GLN A 1 71 ? -11.271 3.796 7.025 1.00 95.62 71 GLN A CA 1
ATOM 497 C C . GLN A 1 71 ? -10.334 3.081 8.002 1.00 95.62 71 GLN A C 1
ATOM 499 O O . GLN A 1 71 ? -10.753 2.652 9.075 1.00 95.62 71 GLN A O 1
ATOM 504 N N . ALA A 1 72 ? -9.070 2.943 7.618 1.00 97.00 72 ALA A N 1
ATOM 505 C CA . ALA A 1 72 ? -7.986 2.484 8.475 1.00 97.00 72 ALA A CA 1
ATOM 506 C C . ALA A 1 72 ? -6.776 3.411 8.323 1.00 97.00 72 ALA A C 1
ATOM 508 O O . ALA A 1 72 ? -6.626 4.081 7.301 1.00 97.00 72 ALA A O 1
ATOM 509 N N . SER A 1 73 ? -5.891 3.407 9.317 1.00 96.88 73 SER A N 1
ATOM 510 C CA . SER A 1 73 ? -4.649 4.182 9.288 1.00 96.88 73 SER A CA 1
ATOM 511 C C . SER A 1 73 ? -3.436 3.282 9.466 1.00 96.88 73 SER A C 1
ATOM 513 O O . SER A 1 73 ? -3.497 2.298 10.215 1.00 96.88 73 SER A O 1
ATOM 515 N N . VAL A 1 74 ? -2.353 3.644 8.783 1.00 98.12 74 VAL A N 1
ATOM 516 C CA . VAL A 1 74 ? -1.040 2.998 8.852 1.00 98.12 74 VAL A CA 1
ATOM 517 C C . VAL A 1 74 ? 0.086 4.032 8.882 1.00 98.12 74 VAL A C 1
ATOM 519 O O . VAL A 1 74 ? -0.128 5.212 8.594 1.00 98.12 74 VAL A O 1
ATOM 522 N N . ASP A 1 75 ? 1.295 3.615 9.243 1.00 97.81 75 ASP A N 1
ATOM 523 C CA . ASP A 1 75 ? 2.443 4.525 9.277 1.00 97.81 75 ASP A CA 1
ATOM 524 C C . ASP A 1 75 ? 3.019 4.790 7.878 1.00 97.81 75 ASP A C 1
ATOM 526 O O . ASP A 1 75 ? 3.305 5.942 7.547 1.00 97.81 75 ASP A O 1
ATOM 530 N N . LEU A 1 76 ? 3.138 3.751 7.048 1.00 98.44 76 LEU A N 1
ATOM 531 C CA . LEU A 1 76 ? 3.745 3.823 5.717 1.00 98.44 76 LEU A CA 1
ATOM 532 C C . LEU A 1 76 ? 2.920 3.031 4.698 1.00 98.44 76 LEU A C 1
ATOM 534 O O . LEU A 1 76 ? 2.513 1.896 4.952 1.00 98.44 76 LEU A O 1
ATOM 538 N N . VAL A 1 77 ? 2.730 3.614 3.515 1.00 98.69 77 VAL A N 1
ATOM 539 C CA . VAL A 1 77 ? 2.302 2.880 2.321 1.00 98.69 77 VAL A CA 1
ATOM 540 C C . VAL A 1 77 ? 3.453 2.778 1.327 1.00 98.69 77 VAL A C 1
ATOM 542 O O . VAL A 1 77 ? 4.151 3.753 1.065 1.00 98.69 77 VAL A O 1
ATOM 545 N N . GLU A 1 78 ? 3.655 1.599 0.760 1.00 98.75 78 GLU A N 1
ATOM 546 C CA . GLU A 1 78 ? 4.605 1.377 -0.326 1.00 98.75 78 GLU A CA 1
ATOM 547 C C . GLU A 1 78 ? 3.859 1.053 -1.610 1.00 98.75 78 GLU A C 1
ATOM 549 O O . GLU A 1 78 ? 3.038 0.138 -1.615 1.00 98.75 78 GLU A O 1
ATOM 554 N N . LEU A 1 79 ? 4.151 1.780 -2.687 1.00 98.81 79 LEU A N 1
ATOM 555 C CA . LEU A 1 79 ? 3.805 1.375 -4.044 1.00 98.81 79 LEU A CA 1
ATOM 556 C C . LEU A 1 79 ? 5.003 0.630 -4.637 1.00 98.81 79 LEU A C 1
ATOM 558 O O . LEU A 1 79 ? 5.996 1.251 -5.002 1.00 98.81 79 LEU A O 1
ATOM 562 N N . ASN A 1 80 ? 4.904 -0.693 -4.716 1.00 98.75 80 ASN A N 1
ATOM 563 C CA . ASN A 1 80 ? 5.957 -1.537 -5.262 1.00 98.75 80 ASN A CA 1
ATOM 564 C C . ASN A 1 80 ? 5.663 -1.921 -6.713 1.00 98.75 80 ASN A C 1
ATOM 566 O O . ASN A 1 80 ? 4.563 -2.385 -7.027 1.00 98.75 80 ASN A O 1
ATOM 570 N N . HIS A 1 81 ? 6.675 -1.783 -7.559 1.00 98.62 81 HIS A N 1
ATOM 571 C CA . HIS A 1 81 ? 6.709 -2.184 -8.956 1.00 98.62 81 HIS A CA 1
ATOM 572 C C . HIS A 1 81 ? 7.561 -3.447 -9.067 1.00 98.62 81 HIS A C 1
ATOM 574 O O . HIS A 1 81 ? 8.788 -3.389 -8.975 1.00 98.62 81 HIS A O 1
ATOM 580 N N . PHE A 1 82 ? 6.908 -4.595 -9.240 1.00 98.38 82 PHE A N 1
ATOM 581 C CA . PHE A 1 82 ? 7.612 -5.856 -9.420 1.00 98.38 82 PHE A CA 1
ATOM 582 C C . PHE A 1 82 ? 8.130 -5.957 -10.854 1.00 98.38 82 PHE A C 1
ATOM 584 O O . PHE A 1 82 ? 7.344 -5.889 -11.806 1.00 98.38 82 PHE A O 1
ATOM 591 N N . LEU A 1 83 ? 9.438 -6.133 -10.999 1.00 98.62 83 LEU A N 1
ATOM 592 C CA . LEU A 1 83 ? 10.136 -6.218 -12.275 1.00 98.62 83 LEU A CA 1
ATOM 593 C C . LEU A 1 83 ? 10.522 -7.665 -12.602 1.00 98.62 83 LEU A C 1
ATOM 595 O O . LEU A 1 83 ? 10.828 -8.446 -11.705 1.00 98.62 83 LEU A O 1
ATOM 599 N N . ASP A 1 84 ? 10.540 -8.017 -13.887 1.00 97.50 84 ASP A N 1
ATOM 600 C CA . ASP A 1 84 ? 11.136 -9.270 -14.363 1.00 97.50 84 ASP A CA 1
ATOM 601 C C . ASP A 1 84 ? 12.666 -9.166 -14.538 1.00 97.50 84 ASP A C 1
ATOM 603 O O . ASP A 1 84 ? 13.284 -8.129 -14.276 1.00 97.50 84 ASP A O 1
ATOM 607 N N . ASP A 1 85 ? 13.291 -10.244 -15.020 1.00 97.75 85 ASP A N 1
ATOM 608 C CA . ASP A 1 85 ? 14.738 -10.323 -15.286 1.00 97.75 85 ASP A CA 1
ATOM 609 C C . ASP A 1 85 ? 15.223 -9.347 -16.375 1.00 97.75 85 ASP A C 1
ATOM 611 O O . ASP A 1 85 ? 16.421 -9.102 -16.517 1.00 97.75 85 ASP A O 1
ATOM 615 N N . HIS A 1 86 ? 14.300 -8.762 -17.139 1.00 97.44 86 HIS A N 1
ATOM 616 C CA . HIS A 1 86 ? 14.575 -7.768 -18.173 1.00 97.44 86 HIS A CA 1
ATOM 617 C C . HIS A 1 86 ? 14.235 -6.339 -17.722 1.00 97.44 86 HIS A C 1
ATOM 619 O O . HIS A 1 86 ? 14.303 -5.414 -18.532 1.00 97.44 86 HIS A O 1
ATOM 625 N N . GLY A 1 87 ? 13.857 -6.145 -16.454 1.00 96.25 87 GLY A N 1
ATOM 626 C CA . GLY A 1 87 ? 13.477 -4.845 -15.901 1.00 96.25 87 GLY A CA 1
ATOM 627 C C . GLY A 1 87 ? 12.089 -4.361 -16.330 1.00 96.25 87 GLY A C 1
ATOM 628 O O . GLY A 1 87 ? 11.784 -3.179 -16.176 1.00 96.25 87 GLY A O 1
ATOM 629 N N . ARG A 1 88 ? 11.238 -5.234 -16.885 1.00 98.06 88 ARG A N 1
ATOM 630 C CA . ARG A 1 88 ? 9.862 -4.883 -17.266 1.00 98.06 88 ARG A CA 1
ATOM 631 C C . ARG A 1 88 ? 8.939 -5.040 -16.068 1.00 98.06 88 ARG A C 1
ATOM 633 O O . ARG A 1 88 ? 8.999 -6.047 -15.369 1.00 98.06 88 ARG A O 1
ATOM 640 N N . GLU A 1 89 ? 8.048 -4.073 -15.868 1.00 97.81 89 GLU A N 1
ATOM 641 C CA . GLU A 1 89 ? 7.016 -4.159 -14.833 1.00 97.81 89 GLU A CA 1
ATOM 642 C C . GLU A 1 89 ? 6.040 -5.303 -15.145 1.00 97.81 89 GLU A C 1
ATOM 644 O O . GLU A 1 89 ? 5.359 -5.292 -16.171 1.00 97.81 89 GLU A O 1
ATOM 649 N N . VAL A 1 90 ? 5.969 -6.283 -14.243 1.00 97.94 90 VAL A N 1
ATOM 650 C CA . VAL A 1 90 ? 5.027 -7.409 -14.318 1.00 97.94 90 VAL A CA 1
ATOM 651 C C . VAL A 1 90 ? 3.731 -7.058 -13.595 1.00 97.94 90 VAL A C 1
ATOM 653 O O . VAL A 1 90 ? 2.641 -7.311 -14.105 1.00 97.94 90 VAL A O 1
ATOM 656 N N . PHE A 1 91 ? 3.836 -6.476 -12.398 1.00 98.19 91 PHE A N 1
ATOM 657 C CA . PHE A 1 91 ? 2.689 -6.003 -11.632 1.00 98.19 91 PHE A CA 1
ATOM 658 C C . PHE A 1 91 ? 3.074 -4.895 -10.654 1.00 98.19 91 PHE A C 1
ATOM 660 O O . PHE A 1 91 ? 4.232 -4.741 -10.269 1.00 98.19 91 PHE A O 1
ATOM 667 N N . ARG A 1 92 ? 2.057 -4.165 -10.192 1.00 98.62 92 ARG A N 1
ATOM 668 C CA . ARG A 1 92 ? 2.167 -3.237 -9.066 1.00 98.62 92 ARG A CA 1
ATOM 669 C C . ARG A 1 92 ? 1.371 -3.731 -7.882 1.00 98.62 92 ARG A C 1
ATOM 671 O O . ARG A 1 92 ? 0.277 -4.284 -8.034 1.00 98.62 92 ARG A O 1
ATOM 678 N N . GLN A 1 93 ? 1.886 -3.458 -6.699 1.00 98.44 93 GLN A N 1
ATOM 679 C CA . GLN A 1 93 ? 1.182 -3.707 -5.455 1.00 98.44 93 GLN A CA 1
ATOM 680 C C . GLN A 1 93 ? 1.309 -2.526 -4.509 1.00 98.44 93 GLN A C 1
ATOM 682 O O . GLN A 1 93 ? 2.293 -1.792 -4.542 1.00 98.44 93 GLN A O 1
ATOM 687 N N . VAL A 1 94 ? 0.307 -2.364 -3.653 1.00 98.69 94 VAL A N 1
ATOM 688 C CA . VAL A 1 94 ? 0.394 -1.471 -2.502 1.00 98.69 94 VAL A CA 1
ATOM 689 C C . VAL A 1 94 ? 0.514 -2.299 -1.233 1.00 98.69 94 VAL A C 1
ATOM 691 O O . VAL A 1 94 ? -0.276 -3.221 -1.011 1.00 98.69 94 VAL A O 1
ATOM 694 N N . VAL A 1 95 ? 1.503 -1.970 -0.410 1.00 98.75 95 VAL A N 1
ATOM 695 C CA . VAL A 1 95 ? 1.793 -2.648 0.855 1.00 98.75 95 VAL A CA 1
ATOM 696 C C . VAL A 1 95 ? 1.639 -1.651 1.996 1.00 98.75 95 VAL A C 1
ATOM 698 O O . VAL A 1 95 ? 2.086 -0.509 1.900 1.00 98.75 95 VAL A O 1
ATOM 701 N N . PHE A 1 96 ? 0.965 -2.067 3.064 1.00 98.62 96 PHE A N 1
ATOM 702 C CA . PHE A 1 96 ? 0.627 -1.215 4.199 1.00 98.62 96 PHE A CA 1
ATOM 703 C C . PHE A 1 96 ? 1.400 -1.661 5.438 1.00 98.62 96 PHE A C 1
ATOM 705 O O . PHE A 1 96 ? 1.280 -2.817 5.853 1.00 98.62 96 PHE A O 1
ATOM 712 N N . TYR A 1 97 ? 2.149 -0.742 6.041 1.00 98.56 97 TYR A N 1
ATOM 713 C CA . TYR A 1 97 ? 3.051 -1.024 7.153 1.00 98.56 97 TYR A CA 1
ATOM 714 C C . TYR A 1 97 ? 2.716 -0.219 8.399 1.00 98.56 97 TYR A C 1
ATOM 716 O O . TYR A 1 97 ? 2.433 0.976 8.313 1.00 98.56 97 TYR A O 1
ATOM 724 N N . ASP A 1 98 ? 2.911 -0.850 9.554 1.00 97.81 98 ASP A N 1
ATOM 725 C CA . ASP A 1 98 ? 3.028 -0.150 10.830 1.00 97.81 98 ASP A CA 1
ATOM 726 C C . ASP A 1 98 ? 4.430 -0.290 11.410 1.00 97.81 98 ASP A C 1
ATOM 728 O O . ASP A 1 98 ? 5.106 -1.308 11.244 1.00 97.81 98 ASP A O 1
ATOM 732 N N . TRP A 1 99 ? 4.874 0.753 12.106 1.00 97.50 99 TRP A N 1
ATOM 733 C CA . TRP A 1 99 ? 6.119 0.718 12.849 1.00 97.50 99 TRP A CA 1
ATOM 734 C C . TRP A 1 99 ? 5.934 -0.049 14.157 1.00 97.50 99 TRP A C 1
ATOM 736 O O . TRP A 1 99 ? 5.229 0.381 15.078 1.00 97.50 99 TRP A O 1
ATOM 746 N N . SER A 1 100 ? 6.636 -1.168 14.288 1.00 96.06 100 SER A N 1
ATOM 747 C CA . SER A 1 100 ? 6.625 -1.954 15.511 1.00 96.06 100 SER A CA 1
ATOM 748 C C . SER A 1 100 ? 7.630 -1.409 16.514 1.00 96.06 100 SER A C 1
ATOM 750 O O . SER A 1 100 ? 8.848 -1.435 16.328 1.00 96.06 100 SER A O 1
ATOM 752 N N . ARG A 1 101 ? 7.125 -0.939 17.660 1.00 96.00 101 ARG A N 1
ATOM 753 C CA . ARG A 1 101 ? 7.985 -0.488 18.767 1.00 96.00 101 ARG A CA 1
ATOM 754 C C . ARG A 1 101 ? 8.769 -1.631 19.411 1.00 96.00 101 ARG A C 1
ATOM 756 O O . ARG A 1 101 ? 9.771 -1.335 20.064 1.00 96.00 101 ARG A O 1
ATOM 763 N N . LYS A 1 102 ? 8.312 -2.879 19.254 1.00 93.56 102 LYS A N 1
ATOM 764 C CA . LYS A 1 102 ? 8.928 -4.082 19.827 1.00 93.56 102 LYS A CA 1
ATOM 765 C C . LYS A 1 102 ? 10.098 -4.557 18.968 1.00 93.56 102 LYS A C 1
ATOM 767 O O . LYS A 1 102 ? 11.202 -4.658 19.488 1.00 93.56 102 LYS A O 1
ATOM 772 N N . SER A 1 103 ? 9.866 -4.789 17.676 1.00 93.19 103 SER A N 1
ATOM 773 C CA . SER A 1 103 ? 10.891 -5.273 16.738 1.00 93.19 103 SER A CA 1
ATOM 774 C C . SER A 1 103 ? 11.743 -4.150 16.132 1.00 93.19 103 SER A C 1
ATOM 776 O O . SER A 1 103 ? 12.777 -4.429 15.541 1.00 93.19 103 SER A O 1
ATOM 778 N N . LYS A 1 104 ? 11.357 -2.876 16.327 1.00 96.19 104 LYS A N 1
ATOM 779 C CA . LYS A 1 104 ? 12.048 -1.682 15.796 1.00 96.19 104 LYS A CA 1
ATOM 780 C C . LYS A 1 104 ? 12.159 -1.687 14.269 1.00 96.19 104 LYS A C 1
ATOM 782 O O . LYS A 1 104 ? 13.164 -1.254 13.714 1.00 96.19 104 LYS A O 1
ATOM 787 N N . GLN A 1 105 ? 11.115 -2.157 13.601 1.00 96.38 105 GLN A N 1
ATOM 788 C CA . GLN A 1 105 ? 11.041 -2.216 12.146 1.00 96.38 105 GLN A CA 1
ATOM 789 C C . GLN A 1 105 ? 9.597 -2.091 11.659 1.00 96.38 105 GLN A C 1
ATOM 791 O O . GLN A 1 105 ? 8.647 -2.174 12.442 1.00 96.38 105 GLN A O 1
ATOM 796 N N . PHE A 1 106 ? 9.438 -1.883 10.354 1.00 97.50 106 PHE A N 1
ATOM 797 C CA . PHE A 1 106 ? 8.132 -1.899 9.708 1.00 97.50 106 PHE A CA 1
ATOM 798 C C . PHE A 1 106 ? 7.633 -3.335 9.522 1.00 97.50 106 PHE A C 1
ATOM 800 O O . PHE A 1 106 ? 8.319 -4.182 8.944 1.00 97.50 106 PHE A O 1
ATOM 807 N N . GLU A 1 107 ? 6.417 -3.587 9.989 1.00 97.81 107 GLU A N 1
ATOM 808 C CA . GLU A 1 107 ? 5.707 -4.859 9.860 1.00 97.81 107 GLU A CA 1
ATOM 809 C C . GLU A 1 107 ? 4.508 -4.666 8.927 1.00 97.81 107 GLU A C 1
ATOM 811 O O . GLU A 1 107 ? 3.754 -3.694 9.049 1.00 97.81 107 GLU A O 1
ATOM 816 N N . VAL A 1 108 ? 4.343 -5.574 7.966 1.00 98.12 108 VAL A N 1
ATOM 817 C CA . VAL A 1 108 ? 3.217 -5.548 7.029 1.00 98.12 108 VAL A CA 1
ATOM 818 C C . VAL A 1 108 ? 1.931 -5.854 7.786 1.00 98.12 108 VAL A C 1
ATOM 820 O O . VAL A 1 108 ? 1.851 -6.829 8.527 1.00 98.12 108 VAL A O 1
ATOM 823 N N . ARG A 1 109 ? 0.890 -5.053 7.550 1.00 97.44 109 ARG A N 1
ATOM 824 C CA . ARG A 1 109 ? -0.479 -5.328 8.016 1.00 97.44 109 ARG A CA 1
ATOM 825 C C . ARG A 1 109 ? -1.358 -5.933 6.948 1.00 97.44 109 ARG A C 1
ATOM 827 O O . ARG A 1 109 ? -2.171 -6.803 7.233 1.00 97.44 109 ARG A O 1
ATOM 834 N N . ALA A 1 110 ? -1.219 -5.438 5.729 1.00 97.88 110 ALA A N 1
ATOM 835 C CA . ALA A 1 110 ? -1.969 -5.903 4.579 1.00 97.88 110 ALA A CA 1
ATOM 836 C C . ALA A 1 110 ? -1.264 -5.468 3.299 1.00 97.88 110 ALA A C 1
ATOM 838 O O . ALA A 1 110 ? -0.394 -4.596 3.305 1.00 97.88 110 ALA A O 1
ATOM 839 N N . TRP A 1 111 ? -1.699 -6.038 2.187 1.00 98.25 111 TRP A N 1
ATOM 840 C CA . TRP A 1 111 ? -1.216 -5.703 0.860 1.00 98.25 111 TRP A CA 1
ATOM 841 C C . TRP A 1 111 ? -2.322 -5.949 -0.167 1.00 98.25 111 TRP A C 1
ATOM 843 O O . TRP A 1 111 ? -3.334 -6.593 0.129 1.00 98.25 111 TRP A O 1
ATOM 853 N N . ARG A 1 112 ? -2.156 -5.411 -1.376 1.00 97.56 112 ARG A N 1
ATOM 854 C CA . ARG A 1 112 ? -2.977 -5.782 -2.534 1.00 97.56 112 ARG A CA 1
ATOM 855 C C . ARG A 1 112 ? -2.274 -5.506 -3.851 1.00 97.56 112 ARG A C 1
ATOM 857 O O . ARG A 1 112 ? -1.532 -4.537 -3.974 1.00 97.56 112 ARG A O 1
ATOM 864 N N . LEU A 1 113 ? -2.640 -6.281 -4.866 1.00 98.12 113 LEU A N 1
ATOM 865 C CA . LEU A 1 113 ? -2.353 -5.949 -6.259 1.00 98.12 113 LEU A CA 1
ATOM 866 C C . LEU A 1 113 ? -3.162 -4.725 -6.701 1.00 98.12 113 LEU A C 1
ATOM 868 O O . LEU A 1 113 ? -4.355 -4.609 -6.398 1.00 98.12 113 LEU A O 1
ATOM 872 N N . VAL A 1 114 ? -2.519 -3.838 -7.457 1.00 98.25 114 VAL A N 1
ATOM 873 C CA . VAL A 1 114 ? -3.163 -2.675 -8.068 1.00 98.25 114 VAL A CA 1
ATOM 874 C C . VAL A 1 114 ? -3.852 -3.118 -9.355 1.00 98.25 114 VAL A C 1
ATOM 876 O O . VAL A 1 114 ? -3.201 -3.444 -10.342 1.00 98.25 114 VAL A O 1
ATOM 879 N N . LYS A 1 115 ? -5.186 -3.105 -9.355 1.00 96.25 115 LYS A N 1
ATOM 880 C CA . LYS A 1 115 ? -6.012 -3.465 -10.521 1.00 96.25 115 LYS A CA 1
ATOM 881 C C . LYS A 1 115 ? -6.464 -2.254 -11.334 1.00 96.25 115 LYS A C 1
ATOM 883 O O . LYS A 1 115 ? -6.792 -2.389 -12.505 1.00 96.25 115 LYS A O 1
ATOM 888 N N . HIS A 1 116 ? -6.530 -1.080 -10.707 1.00 97.00 116 HIS A N 1
ATOM 889 C CA . HIS A 1 116 ? -7.000 0.148 -11.345 1.00 97.00 116 HIS A CA 1
ATOM 890 C C . HIS A 1 116 ? -6.227 1.369 -10.816 1.00 97.00 116 HIS A C 1
ATOM 892 O O . HIS A 1 116 ? -5.946 1.417 -9.617 1.00 97.00 116 HIS A O 1
ATOM 898 N N . PRO A 1 117 ? -5.940 2.402 -11.637 1.00 97.06 117 PRO A N 1
ATOM 899 C CA . PRO A 1 117 ? -5.211 3.604 -11.202 1.00 97.06 117 PRO A CA 1
ATOM 900 C C . PRO A 1 117 ? -5.863 4.395 -10.057 1.00 97.06 117 PRO A C 1
ATOM 902 O O . PRO A 1 117 ? -5.218 5.210 -9.399 1.00 97.06 117 PRO A O 1
ATOM 905 N N . SER A 1 118 ? -7.153 4.178 -9.790 1.00 95.81 118 SER A N 1
ATOM 906 C CA . SER A 1 118 ? -7.827 4.752 -8.614 1.00 95.81 118 SER A CA 1
ATOM 907 C C . SER A 1 118 ? -7.329 4.182 -7.285 1.00 95.81 118 SER A C 1
ATOM 909 O O . SER A 1 118 ? -7.598 4.784 -6.252 1.00 95.81 118 SER A O 1
ATOM 911 N N . GLN A 1 119 ? -6.638 3.040 -7.319 1.00 97.94 119 GLN A N 1
ATOM 912 C CA . GLN A 1 119 ? -6.090 2.342 -6.155 1.00 97.94 119 GLN A CA 1
ATOM 913 C C . GLN A 1 119 ? -4.644 2.754 -5.846 1.00 97.94 119 GLN A C 1
ATOM 915 O O . GLN A 1 119 ? -4.058 2.240 -4.898 1.00 97.94 119 GLN A O 1
ATOM 920 N N . LEU A 1 120 ? -4.052 3.649 -6.643 1.00 98.38 120 LEU A N 1
ATOM 921 C CA . LEU A 1 120 ? -2.724 4.189 -6.362 1.00 98.38 120 LEU A CA 1
ATOM 922 C C . LEU A 1 120 ? -2.780 5.144 -5.159 1.00 98.38 120 LEU A C 1
ATOM 924 O O . LEU A 1 120 ? -3.798 5.825 -4.992 1.00 98.38 120 LEU A O 1
ATOM 928 N N . PRO A 1 121 ? -1.711 5.230 -4.345 1.00 98.06 121 PRO A N 1
ATOM 929 C CA . PRO A 1 121 ? -1.614 6.231 -3.289 1.00 98.06 121 PRO A CA 1
ATOM 930 C C . PRO A 1 121 ? -1.749 7.641 -3.862 1.00 98.06 121 PRO A C 1
ATOM 932 O O . PRO A 1 121 ? -1.098 7.989 -4.847 1.00 98.06 121 PRO A O 1
ATOM 935 N N . ARG A 1 122 ? -2.603 8.461 -3.248 1.00 96.81 122 ARG A N 1
ATOM 936 C CA . ARG A 1 122 ? -2.810 9.864 -3.627 1.00 96.81 122 ARG A CA 1
ATOM 937 C C . ARG A 1 122 ? -2.572 10.772 -2.426 1.00 96.81 122 ARG A C 1
ATOM 939 O O . ARG A 1 122 ? -3.011 10.411 -1.336 1.00 96.81 122 ARG A O 1
ATOM 946 N N . PRO A 1 123 ? -1.934 11.938 -2.598 1.00 96.06 123 PRO A N 1
ATOM 947 C CA . PRO A 1 123 ? -1.854 12.935 -1.535 1.00 96.06 123 PRO A CA 1
ATOM 948 C C . PRO A 1 123 ? -3.253 13.334 -1.052 1.00 96.06 123 PRO A C 1
ATOM 950 O O . PRO A 1 123 ? -4.176 13.457 -1.863 1.00 96.06 123 PRO A 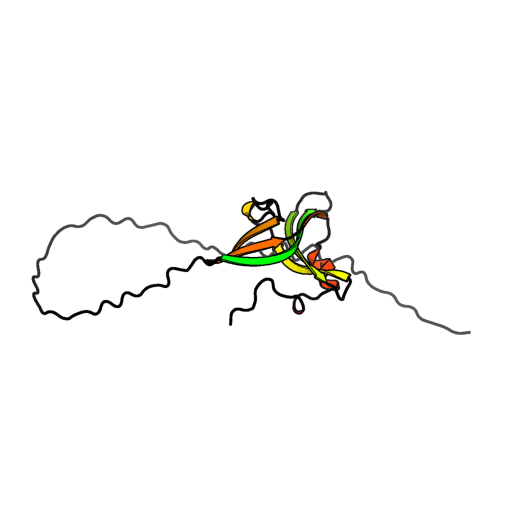O 1
ATOM 953 N N . GLN A 1 124 ? -3.422 13.548 0.253 1.00 93.50 124 GLN A N 1
ATOM 954 C CA . GLN A 1 124 ? -4.658 14.142 0.762 1.00 93.50 124 GLN A CA 1
ATOM 955 C C . GLN A 1 124 ? -4.745 15.630 0.404 1.00 93.50 124 GLN A C 1
ATOM 957 O O . GLN A 1 124 ? -3.744 16.343 0.393 1.00 93.50 124 GLN A O 1
ATOM 962 N N . HIS A 1 125 ? -5.962 16.123 0.155 1.00 78.25 125 HIS A N 1
ATOM 963 C CA . HIS A 1 125 ? -6.206 17.515 -0.251 1.00 78.25 125 HIS A CA 1
ATOM 964 C C . HIS A 1 125 ? -5.734 18.563 0.771 1.00 78.25 125 HIS A C 1
ATOM 966 O O . HIS A 1 125 ? -5.403 19.676 0.380 1.00 78.25 125 HIS A O 1
ATOM 972 N N . LEU A 1 126 ? -5.687 18.209 2.058 1.00 82.19 126 LEU A N 1
ATOM 973 C CA . LEU A 1 126 ? -5.235 19.080 3.150 1.00 82.19 126 LEU A CA 1
ATOM 974 C C . LEU A 1 126 ? -3.735 18.922 3.467 1.00 82.19 126 LEU A C 1
ATOM 976 O O . LEU A 1 126 ? -3.252 19.489 4.439 1.00 82.19 126 LEU A O 1
ATOM 980 N N . GLY A 1 127 ? -2.993 18.182 2.636 1.00 67.38 127 GLY A N 1
ATOM 981 C CA . GLY A 1 127 ? -1.529 18.127 2.669 1.00 67.38 127 GLY A CA 1
ATOM 982 C C . GLY A 1 127 ? -0.917 17.121 3.643 1.00 67.38 127 GLY A C 1
ATOM 983 O O . GLY A 1 127 ? 0.290 16.897 3.582 1.00 67.38 127 GLY A O 1
ATOM 984 N N . GLU A 1 128 ? -1.708 16.469 4.493 1.00 85.75 128 GLU A N 1
ATOM 985 C CA . GLU A 1 128 ? -1.182 15.480 5.434 1.00 85.75 128 GLU A CA 1
ATOM 986 C C . GLU A 1 128 ? -1.391 14.049 4.923 1.00 85.75 128 GLU A C 1
ATOM 988 O O . GLU A 1 128 ? -2.495 13.506 4.905 1.00 85.75 128 GLU A O 1
ATOM 993 N N . GLY A 1 129 ? -0.291 13.423 4.505 1.00 94.75 129 GLY A N 1
ATOM 994 C CA . GLY A 1 129 ? -0.236 11.999 4.194 1.00 94.75 129 GLY A CA 1
ATOM 995 C C . GLY A 1 129 ? -0.830 11.585 2.845 1.00 94.75 129 GLY A C 1
ATOM 996 O O . GLY A 1 129 ? -1.095 12.385 1.944 1.00 94.75 129 GLY A O 1
ATOM 997 N N . PHE A 1 130 ? -1.003 10.273 2.707 1.00 97.88 130 PHE A N 1
ATOM 998 C CA . PHE A 1 130 ? -1.409 9.600 1.480 1.00 97.88 130 PHE A CA 1
ATOM 999 C C . PHE A 1 130 ? -2.630 8.725 1.734 1.00 97.88 130 PHE A C 1
ATOM 1001 O O . PHE A 1 130 ? -2.747 8.084 2.774 1.00 97.88 130 PHE A O 1
ATOM 1008 N N . MET A 1 131 ? -3.535 8.668 0.766 1.00 97.62 131 MET A N 1
ATOM 1009 C CA . MET A 1 131 ? -4.736 7.850 0.816 1.00 97.62 131 MET A CA 1
ATOM 1010 C C . MET A 1 131 ? -4.731 6.833 -0.319 1.00 97.62 131 MET A C 1
ATOM 1012 O O . MET A 1 131 ? -4.497 7.171 -1.480 1.00 97.62 131 MET A O 1
ATOM 1016 N N . VAL A 1 132 ? -5.059 5.591 0.019 1.00 98.19 132 VAL A N 1
ATOM 1017 C CA . VAL A 1 132 ? -5.372 4.530 -0.937 1.00 98.19 132 VAL A CA 1
ATOM 1018 C C . VAL A 1 132 ? -6.836 4.151 -0.785 1.00 98.19 132 VAL A C 1
ATOM 1020 O O . VAL A 1 132 ? -7.288 3.868 0.324 1.00 98.19 132 VAL A O 1
ATOM 1023 N N . ARG A 1 133 ? -7.573 4.113 -1.900 1.00 97.69 133 ARG A N 1
ATOM 1024 C CA . ARG A 1 133 ? -9.009 3.817 -1.916 1.00 97.69 133 ARG A CA 1
ATOM 1025 C C . ARG A 1 133 ? -9.363 2.750 -2.942 1.00 97.69 133 ARG A C 1
ATOM 1027 O O . ARG A 1 133 ? -8.912 2.798 -4.086 1.00 97.69 133 ARG A O 1
ATOM 1034 N N . TRP A 1 134 ? -10.224 1.816 -2.562 1.00 96.81 134 TRP A N 1
ATOM 1035 C CA . TRP A 1 134 ? -10.805 0.839 -3.483 1.00 96.81 134 TRP A CA 1
ATOM 1036 C C . TRP A 1 134 ? -12.210 0.431 -3.034 1.00 96.81 134 TRP A C 1
ATOM 1038 O O . TRP A 1 134 ? -12.616 0.695 -1.905 1.00 96.81 134 TRP A O 1
ATOM 1048 N N . GLN A 1 135 ? -12.954 -0.212 -3.930 1.00 95.38 135 GLN A N 1
ATOM 1049 C CA . GLN A 1 135 ? -14.254 -0.800 -3.618 1.00 95.38 135 GLN A CA 1
ATOM 1050 C C . GLN A 1 135 ? -14.106 -2.302 -3.385 1.00 95.38 135 GLN A C 1
ATOM 1052 O O . GLN A 1 135 ? -13.436 -2.999 -4.148 1.00 95.38 135 GLN A O 1
ATOM 1057 N N . ASP A 1 136 ? -14.729 -2.778 -2.317 1.00 90.75 136 ASP A N 1
ATOM 1058 C CA . ASP A 1 136 ? -14.859 -4.178 -1.947 1.00 90.75 136 ASP A CA 1
ATOM 1059 C C . ASP A 1 136 ? -16.354 -4.507 -1.851 1.00 90.75 136 ASP A C 1
ATOM 1061 O O . ASP A 1 136 ? -17.020 -4.186 -0.865 1.00 90.75 136 ASP A O 1
ATOM 1065 N N . LYS A 1 137 ? -16.902 -5.082 -2.928 1.00 89.88 137 LYS A N 1
ATOM 1066 C CA . LYS A 1 137 ? -18.349 -5.265 -3.134 1.00 89.88 137 LYS A CA 1
ATOM 1067 C C . LYS A 1 137 ? -19.098 -3.929 -3.001 1.00 89.88 137 LYS A C 1
ATOM 1069 O O . LYS A 1 137 ? -18.979 -3.081 -3.877 1.00 89.88 137 LYS A O 1
ATOM 1074 N N . TYR A 1 138 ? -19.831 -3.740 -1.907 1.00 90.12 138 TYR A N 1
ATOM 1075 C CA . TYR A 1 138 ? -20.619 -2.539 -1.610 1.00 90.12 138 TYR A CA 1
ATOM 1076 C C . TYR A 1 138 ? -19.908 -1.589 -0.636 1.00 90.12 138 TYR A C 1
ATOM 1078 O O . TYR A 1 138 ? -20.461 -0.566 -0.252 1.00 90.12 138 TYR A O 1
ATOM 1086 N N . ILE A 1 139 ? -18.689 -1.920 -0.203 1.00 93.62 139 ILE A N 1
ATOM 1087 C CA . ILE A 1 139 ? -17.952 -1.158 0.804 1.00 93.62 139 ILE A CA 1
ATOM 1088 C C . ILE A 1 139 ? -16.805 -0.410 0.131 1.00 93.62 139 ILE A C 1
ATOM 1090 O O . ILE A 1 139 ? -15.958 -1.005 -0.536 1.00 93.62 139 ILE A O 1
ATOM 1094 N N . THR A 1 140 ? -16.733 0.900 0.342 1.00 95.81 140 THR A N 1
ATOM 1095 C CA . THR A 1 140 ? -15.539 1.676 -0.000 1.00 95.81 140 THR A CA 1
ATOM 1096 C C . THR A 1 140 ? -14.528 1.531 1.127 1.00 95.81 140 THR A C 1
ATOM 1098 O O . THR A 1 140 ? -14.800 1.838 2.284 1.00 95.81 140 THR A O 1
ATOM 1101 N N . ARG A 1 141 ? -13.342 1.034 0.804 1.00 96.69 141 ARG A N 1
ATOM 1102 C CA . ARG A 1 141 ? -12.247 0.885 1.755 1.00 96.69 141 ARG A CA 1
ATOM 1103 C C . ARG A 1 141 ? -11.230 1.991 1.524 1.00 96.69 141 ARG A C 1
ATOM 1105 O O . ARG A 1 141 ? -10.790 2.202 0.391 1.00 96.69 141 ARG A O 1
ATOM 1112 N N . GLU A 1 142 ? -10.834 2.650 2.601 1.00 97.06 142 GLU A N 1
ATOM 1113 C CA . GLU A 1 142 ? -9.820 3.699 2.599 1.00 97.06 142 GLU A CA 1
ATOM 1114 C C . GLU A 1 142 ? -8.719 3.368 3.602 1.00 97.06 142 GLU A C 1
ATOM 1116 O O . GLU A 1 142 ? -8.988 2.939 4.726 1.00 97.06 142 GLU A O 1
ATOM 1121 N N . VAL A 1 143 ? -7.469 3.564 3.188 1.00 97.94 143 VAL A N 1
ATOM 1122 C CA . VAL A 1 143 ? -6.301 3.479 4.067 1.00 97.94 143 VAL A CA 1
ATOM 1123 C C . VAL A 1 143 ? -5.531 4.782 3.976 1.00 97.94 143 VAL A C 1
ATOM 1125 O O . VAL A 1 143 ? -5.134 5.189 2.883 1.00 97.94 143 VAL A O 1
ATOM 1128 N N . ILE A 1 144 ? -5.328 5.418 5.125 1.00 97.38 144 ILE A N 1
ATOM 1129 C CA . ILE A 1 144 ? -4.542 6.639 5.274 1.00 97.38 144 ILE A CA 1
ATOM 1130 C C . ILE A 1 144 ? -3.158 6.267 5.800 1.00 97.38 144 ILE A C 1
ATOM 1132 O O . ILE A 1 144 ? -3.038 5.556 6.794 1.00 97.38 144 ILE A O 1
ATOM 1136 N N . ALA A 1 145 ? -2.115 6.767 5.151 1.00 97.94 145 ALA A N 1
ATOM 1137 C CA . ALA A 1 145 ? -0.729 6.601 5.559 1.00 97.94 145 ALA A CA 1
ATOM 1138 C C . ALA A 1 145 ? -0.082 7.959 5.834 1.00 97.94 145 ALA A C 1
ATOM 1140 O O . ALA A 1 145 ? -0.346 8.928 5.121 1.00 97.94 145 ALA A O 1
ATOM 1141 N N . LYS A 1 146 ? 0.797 8.030 6.838 1.00 96.19 146 LYS A N 1
ATOM 1142 C CA . LYS A 1 146 ? 1.554 9.260 7.141 1.00 96.19 146 LYS A CA 1
ATOM 1143 C C . LYS A 1 146 ? 2.600 9.544 6.071 1.00 96.19 146 LYS A C 1
ATOM 1145 O O . LYS A 1 146 ? 2.798 10.691 5.685 1.00 96.19 146 LYS A O 1
ATOM 1150 N N . THR A 1 147 ? 3.260 8.497 5.589 1.00 97.25 147 THR A N 1
ATOM 1151 C CA . THR A 1 147 ? 4.293 8.580 4.556 1.00 97.25 147 THR A CA 1
ATOM 1152 C C . THR A 1 147 ? 4.023 7.585 3.434 1.00 97.25 147 THR A C 1
ATOM 1154 O O . THR A 1 147 ? 3.286 6.609 3.601 1.00 97.25 147 THR A O 1
ATOM 1157 N N . MET A 1 148 ? 4.621 7.846 2.274 1.00 97.69 148 MET A N 1
ATOM 1158 C CA . MET A 1 148 ? 4.605 6.946 1.128 1.00 97.69 148 MET A CA 1
ATOM 1159 C C . MET A 1 148 ? 6.026 6.742 0.611 1.00 97.69 148 MET A C 1
ATOM 1161 O O . MET A 1 148 ? 6.830 7.677 0.634 1.00 97.69 148 MET A O 1
ATOM 1165 N N . ARG A 1 149 ? 6.325 5.524 0.154 1.00 98.25 149 ARG A N 1
ATOM 1166 C CA . ARG A 1 149 ? 7.511 5.228 -0.653 1.00 98.25 149 ARG A CA 1
ATOM 1167 C C . ARG A 1 149 ? 7.124 4.492 -1.928 1.00 98.25 149 ARG A C 1
ATOM 1169 O O . ARG A 1 149 ? 6.129 3.771 -1.956 1.00 98.25 149 ARG A O 1
ATOM 1176 N N . GLU A 1 150 ? 7.943 4.652 -2.951 1.00 98.62 150 GLU A N 1
ATOM 1177 C CA . GLU A 1 150 ? 7.813 3.946 -4.220 1.00 98.62 150 GLU A CA 1
ATOM 1178 C C . GLU A 1 150 ? 9.075 3.116 -4.446 1.00 98.62 150 GLU A C 1
ATOM 1180 O O . GLU A 1 150 ? 10.188 3.585 -4.187 1.00 98.62 150 GLU A O 1
ATOM 1185 N N . THR A 1 151 ? 8.901 1.867 -4.857 1.00 98.56 151 THR A N 1
ATOM 1186 C CA . THR A 1 151 ? 9.975 0.876 -4.971 1.00 98.56 151 THR A CA 1
ATOM 1187 C C . THR A 1 151 ? 9.856 0.115 -6.283 1.00 98.56 151 THR A C 1
ATOM 1189 O O . THR A 1 151 ? 8.764 -0.105 -6.799 1.00 98.56 151 THR A O 1
ATOM 1192 N N . TYR A 1 152 ? 11.006 -0.269 -6.831 1.00 98.44 152 TYR A N 1
ATOM 1193 C CA . TYR A 1 152 ? 11.133 -1.038 -8.063 1.00 98.44 152 TYR A CA 1
ATOM 1194 C C . TYR A 1 152 ? 12.056 -2.212 -7.751 1.00 98.44 152 TYR A C 1
ATOM 1196 O O . TYR A 1 152 ? 13.239 -2.005 -7.475 1.00 98.44 152 TYR A O 1
ATOM 1204 N N . SER A 1 153 ? 11.517 -3.427 -7.710 1.00 97.81 153 SER A N 1
ATOM 1205 C CA . SER A 1 153 ? 12.242 -4.601 -7.216 1.00 97.81 153 SER A CA 1
ATOM 1206 C C . SER A 1 153 ? 11.867 -5.866 -7.977 1.00 97.81 153 SER A C 1
ATOM 1208 O O . SER A 1 153 ? 10.776 -5.986 -8.521 1.00 97.81 153 SER A O 1
ATOM 1210 N N . GLN A 1 154 ? 12.769 -6.846 -7.976 1.00 97.88 154 GLN A N 1
ATOM 1211 C CA . GLN A 1 154 ? 12.482 -8.218 -8.422 1.00 97.88 154 GLN A CA 1
ATOM 1212 C C . GLN A 1 154 ? 12.013 -9.118 -7.268 1.00 97.88 154 GLN A C 1
ATOM 1214 O O . GLN A 1 154 ? 11.692 -10.288 -7.460 1.00 97.88 154 GLN A O 1
ATOM 1219 N N . GLU A 1 155 ? 11.981 -8.579 -6.050 1.00 96.81 155 GLU A N 1
ATOM 1220 C CA . GLU A 1 155 ? 11.536 -9.282 -4.854 1.00 96.81 155 GLU A CA 1
ATOM 1221 C C . GLU A 1 155 ? 10.222 -8.690 -4.355 1.00 96.81 155 GLU A C 1
ATOM 1223 O O . GLU A 1 155 ? 10.010 -7.478 -4.407 1.00 96.81 155 GLU A O 1
ATOM 1228 N N . ASP A 1 156 ? 9.344 -9.544 -3.837 1.00 96.75 156 ASP A N 1
ATOM 1229 C CA . ASP A 1 156 ? 8.093 -9.110 -3.227 1.00 96.75 156 ASP A CA 1
ATOM 1230 C C . ASP A 1 156 ? 8.333 -8.687 -1.759 1.00 96.75 156 ASP A C 1
ATOM 1232 O O . ASP A 1 156 ? 8.580 -9.556 -0.910 1.00 96.75 156 ASP A O 1
ATOM 1236 N N . PRO A 1 157 ? 8.236 -7.385 -1.415 1.00 97.56 157 PRO A N 1
ATOM 1237 C CA . PRO A 1 157 ? 8.458 -6.902 -0.053 1.00 97.56 157 PRO A CA 1
ATOM 1238 C C . PRO A 1 157 ? 7.483 -7.491 0.979 1.00 97.56 157 PRO A C 1
ATOM 1240 O O . PRO A 1 157 ? 7.824 -7.573 2.161 1.00 97.56 157 PRO A O 1
ATOM 1243 N N . GLU A 1 158 ? 6.292 -7.938 0.568 1.00 96.50 158 GLU A N 1
ATOM 1244 C CA . GLU A 1 158 ? 5.365 -8.655 1.448 1.00 96.50 158 GLU A CA 1
ATOM 1245 C C . GLU A 1 158 ? 5.933 -10.013 1.857 1.00 96.50 158 GLU A C 1
ATOM 1247 O O . GLU A 1 158 ? 5.922 -10.352 3.044 1.00 96.50 158 GLU A O 1
ATOM 1252 N N . ARG A 1 159 ? 6.471 -10.767 0.889 1.00 95.81 159 ARG A N 1
ATOM 1253 C CA . ARG A 1 159 ? 7.050 -12.095 1.129 1.00 95.81 159 ARG A CA 1
ATOM 1254 C C . ARG A 1 159 ? 8.280 -12.016 2.013 1.00 95.81 159 ARG A C 1
ATOM 1256 O O . ARG A 1 159 ? 8.419 -12.829 2.921 1.00 95.81 159 ARG A O 1
ATOM 1263 N N . ILE A 1 160 ? 9.132 -11.013 1.799 1.00 96.44 160 ILE A N 1
ATOM 1264 C CA . ILE A 1 160 ? 10.281 -10.760 2.677 1.00 96.44 160 ILE A CA 1
ATOM 1265 C C . ILE A 1 160 ? 9.791 -10.486 4.103 1.00 96.44 160 ILE A C 1
ATOM 1267 O O . ILE A 1 160 ? 10.291 -11.081 5.057 1.00 96.44 160 ILE A O 1
ATOM 1271 N N . ASN A 1 161 ? 8.776 -9.629 4.265 1.00 96.50 161 ASN A N 1
ATOM 1272 C CA . ASN A 1 161 ? 8.252 -9.283 5.585 1.00 96.50 161 ASN A CA 1
ATOM 1273 C C . ASN A 1 161 ? 7.529 -10.450 6.275 1.00 96.50 161 ASN A C 1
ATOM 1275 O O . ASN A 1 161 ? 7.522 -10.528 7.499 1.00 96.50 161 ASN A O 1
ATOM 1279 N N . ARG A 1 162 ? 6.974 -11.402 5.518 1.00 95.94 162 ARG A N 1
ATOM 1280 C CA . ARG A 1 162 ? 6.371 -12.629 6.058 1.00 95.94 162 ARG A CA 1
ATOM 1281 C C . ARG A 1 162 ? 7.358 -13.484 6.857 1.00 95.94 162 ARG A C 1
ATOM 1283 O O . ARG A 1 162 ? 6.936 -14.151 7.794 1.00 95.94 162 ARG A O 1
ATOM 1290 N N . ASN A 1 163 ? 8.653 -13.412 6.541 1.00 94.31 163 ASN A N 1
ATOM 1291 C CA . ASN A 1 163 ? 9.702 -14.074 7.323 1.00 94.31 163 ASN A CA 1
ATOM 1292 C C . ASN A 1 163 ? 9.942 -13.405 8.692 1.00 94.31 163 ASN A C 1
ATOM 1294 O O . ASN A 1 163 ? 10.557 -14.009 9.564 1.00 94.31 163 ASN A O 1
ATOM 1298 N N . ILE A 1 164 ? 9.477 -12.164 8.877 1.00 93.19 164 ILE A N 1
ATOM 1299 C CA . ILE A 1 164 ? 9.561 -11.406 10.133 1.00 93.19 164 ILE A CA 1
ATOM 1300 C C . ILE A 1 164 ? 8.277 -11.592 10.947 1.00 93.19 164 ILE A C 1
ATOM 1302 O O . ILE A 1 164 ? 8.345 -11.943 12.122 1.00 93.19 164 ILE A O 1
ATOM 1306 N N . LEU A 1 165 ? 7.119 -11.310 10.336 1.00 94.88 165 LEU A N 1
ATOM 1307 C CA . LEU A 1 165 ? 5.807 -11.421 10.970 1.00 94.88 165 LEU A CA 1
ATOM 1308 C C . LEU A 1 165 ? 4.858 -12.232 10.067 1.00 94.88 165 LEU A C 1
ATOM 1310 O O . LEU A 1 165 ? 4.396 -11.713 9.033 1.00 94.88 165 LEU A O 1
ATOM 1314 N N . PRO A 1 166 ? 4.563 -13.493 10.443 1.00 95.38 166 PRO A N 1
ATOM 1315 C CA . PRO A 1 166 ? 3.630 -14.355 9.727 1.00 95.38 166 PRO A CA 1
ATOM 1316 C C . PRO A 1 166 ? 2.245 -13.723 9.582 1.00 95.38 166 PRO A C 1
ATOM 1318 O O . PRO A 1 166 ? 1.793 -12.972 10.443 1.00 95.38 166 PRO A O 1
ATOM 1321 N N . GLU A 1 167 ? 1.544 -14.040 8.492 1.00 94.31 167 GLU A N 1
ATOM 1322 C CA . GLU A 1 167 ? 0.281 -13.381 8.132 1.00 94.31 167 GLU A CA 1
ATOM 1323 C C . GLU A 1 167 ? -0.812 -13.504 9.205 1.00 94.31 167 GLU A C 1
ATOM 1325 O O . GLU A 1 167 ? -1.519 -12.537 9.475 1.00 94.31 167 GLU A O 1
ATOM 1330 N N . ASN A 1 168 ? -0.903 -14.660 9.861 1.00 94.50 168 ASN A N 1
ATOM 1331 C CA . ASN A 1 168 ? -1.870 -14.948 10.922 1.00 94.50 168 ASN A CA 1
ATOM 1332 C C . ASN A 1 168 ? -1.621 -14.168 12.224 1.00 94.50 168 ASN A C 1
ATOM 1334 O O . ASN A 1 168 ? -2.517 -14.089 13.060 1.00 94.50 168 ASN A O 1
ATOM 1338 N N . GLU A 1 169 ? -0.429 -13.601 12.403 1.00 94.94 169 GLU A N 1
ATOM 1339 C CA . GLU A 1 169 ? -0.062 -12.798 13.576 1.00 94.94 169 GLU A CA 1
ATOM 1340 C C . GLU A 1 169 ? -0.186 -11.290 13.312 1.00 94.94 169 GLU A C 1
ATOM 1342 O O . GLU A 1 169 ? -0.016 -10.468 14.218 1.00 94.94 169 GLU A O 1
ATOM 1347 N N . ARG A 1 170 ? -0.498 -10.898 12.070 1.00 95.06 170 ARG A N 1
ATOM 1348 C CA . ARG A 1 170 ? -0.613 -9.492 11.681 1.00 95.06 170 ARG A CA 1
ATOM 1349 C C . ARG A 1 170 ? -1.873 -8.868 12.260 1.00 95.06 170 ARG A C 1
ATOM 1351 O O . ARG A 1 170 ? -2.961 -9.439 12.246 1.00 95.06 170 ARG A O 1
ATOM 1358 N N . ARG A 1 171 ? -1.748 -7.609 12.680 1.00 93.50 171 ARG A N 1
ATOM 1359 C CA . ARG A 1 171 ? -2.902 -6.789 13.055 1.00 93.50 171 ARG A CA 1
ATOM 1360 C C . ARG A 1 171 ? -3.730 -6.445 11.805 1.00 93.50 171 ARG A C 1
ATOM 1362 O O . ARG A 1 171 ? -3.219 -5.709 10.951 1.00 93.50 171 ARG A O 1
ATOM 1369 N N . PRO A 1 172 ? -5.006 -6.864 11.706 1.00 95.06 172 PRO A N 1
ATOM 1370 C CA . PRO A 1 172 ? -5.819 -6.609 10.520 1.00 95.06 172 PRO A CA 1
ATOM 1371 C C . PRO A 1 172 ? -6.081 -5.108 10.336 1.00 95.06 172 PRO A C 1
ATOM 1373 O O . PRO A 1 172 ? -6.038 -4.336 11.298 1.00 95.06 172 PRO A O 1
ATOM 1376 N N . LEU A 1 173 ? -6.333 -4.666 9.097 1.00 95.50 173 LEU A N 1
ATOM 1377 C CA . LEU A 1 173 ? -6.647 -3.256 8.806 1.00 95.50 173 LEU A CA 1
ATOM 1378 C C . LEU A 1 173 ? -7.967 -2.808 9.441 1.00 95.50 173 LEU A C 1
ATOM 1380 O O . LEU A 1 173 ? -8.044 -1.695 9.956 1.00 95.50 173 LEU A O 1
ATOM 1384 N N . TRP A 1 174 ? -8.968 -3.685 9.433 1.00 94.06 174 TRP A N 1
ATOM 1385 C CA . TRP A 1 174 ? -10.271 -3.467 10.055 1.00 94.06 174 TRP A CA 1
ATOM 1386 C C . TRP A 1 174 ? -10.518 -4.563 11.093 1.00 94.06 174 TRP A C 1
ATOM 1388 O O . TRP A 1 174 ? -10.032 -5.682 10.902 1.00 94.06 174 TRP A O 1
ATOM 1398 N N . PRO A 1 175 ? -11.251 -4.270 12.177 1.00 86.69 175 PRO A N 1
ATOM 1399 C CA . PRO A 1 175 ? -11.699 -5.307 13.099 1.00 86.69 175 PRO A CA 1
ATOM 1400 C C . PRO A 1 175 ? -12.533 -6.361 12.356 1.00 86.69 175 PRO A C 1
ATOM 1402 O O . PRO A 1 175 ? -13.150 -6.061 11.327 1.00 86.69 175 PRO A O 1
ATOM 1405 N N . ALA A 1 176 ? -12.529 -7.596 12.865 1.00 80.44 176 ALA A N 1
ATOM 1406 C CA . ALA A 1 176 ? -13.461 -8.614 12.394 1.00 80.44 176 ALA A CA 1
ATOM 1407 C C . ALA A 1 176 ? -14.894 -8.090 12.581 1.00 80.44 176 ALA A C 1
ATOM 1409 O O . ALA A 1 176 ? -15.171 -7.404 13.563 1.00 80.44 176 ALA A O 1
ATOM 1410 N N . ALA A 1 177 ? -15.768 -8.339 11.605 1.00 68.75 177 ALA A N 1
ATOM 1411 C CA . ALA A 1 177 ? -17.185 -8.062 11.789 1.00 68.75 177 ALA A CA 1
ATOM 1412 C C . ALA A 1 177 ? -17.719 -9.060 12.825 1.00 68.75 177 ALA A C 1
ATOM 1414 O O . ALA A 1 177 ? -17.535 -10.263 12.627 1.00 68.75 177 ALA A O 1
ATOM 1415 N N . ASP A 1 178 ? -18.295 -8.544 13.911 1.00 44.75 178 ASP A N 1
ATOM 1416 C CA . ASP A 1 178 ? -18.979 -9.338 14.939 1.00 44.75 178 ASP A CA 1
ATOM 1417 C C . ASP A 1 178 ? -20.238 -10.028 14.383 1.00 44.75 178 ASP A C 1
ATOM 1419 O O . ASP A 1 178 ? -20.912 -9.430 13.505 1.00 44.75 178 ASP A O 1
#